Protein AF-A0A3E0KER7-F1 (afdb_monomer)

Foldseek 3Di:
DDDDPVNLVVQLVVVLCVLVVCPDQPDPVSVVVNVVSVPDDPVVSSVVSSVVVVVVVVVD

Rad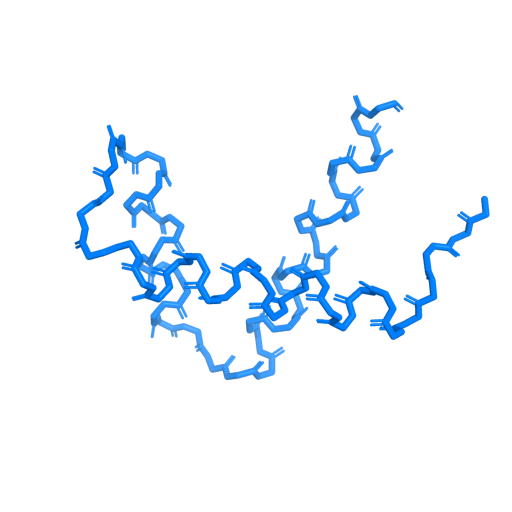ius of gyration: 11.79 Å; Cα contacts (8 Å, |Δi|>4): 27; chains: 1; bounding box: 34×20×24 Å

pLDDT: mean 73.93, std 7.03, range [47.94, 82.44]

Sequence (60 aa):
MGMSKDEIADKAEVIGDFLANNVDPQNPEQGILKELWEAAEARMQQEGAKVLINGVQRSG

Solvent-accessible surface area (backbone atoms only — not comparable to full-atom values): 3511 Å² total; per-residue (Å²): 133,81,79,50,74,61,60,51,48,55,50,29,50,53,52,48,52,50,44,69,67,48,84,69,54,93,43,74,69,50,41,53,53,32,53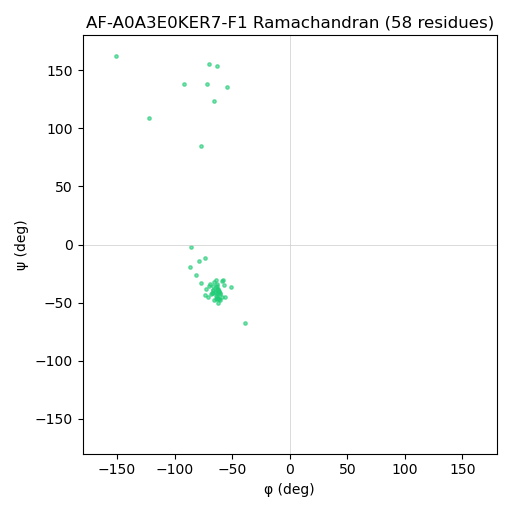,56,48,73,73,37,54,74,72,53,42,52,52,50,33,51,51,52,53,52,48,56,62,68,77,99

Structure (mmCIF, N/CA/C/O backbone):
data_AF-A0A3E0KER7-F1
#
_entry.id   AF-A0A3E0KER7-F1
#
loop_
_atom_site.group_PDB
_atom_site.id
_atom_site.type_symbol
_atom_site.label_atom_id
_atom_site.label_alt_id
_atom_site.label_comp_id
_atom_site.label_asym_id
_atom_site.label_entity_id
_atom_site.label_seq_id
_atom_site.pdbx_PDB_ins_code
_atom_site.Cartn_x
_atom_site.Cartn_y
_atom_site.Cartn_z
_atom_site.occupancy
_atom_site.B_iso_or_equiv
_atom_site.auth_seq_id
_atom_site.auth_comp_id
_atom_site.auth_asym_id
_atom_site.auth_atom_id
_atom_site.pdbx_PDB_model_num
ATOM 1 N N . MET A 1 1 ? 20.365 -8.664 3.649 1.00 47.94 1 MET A N 1
ATOM 2 C CA . MET A 1 1 ? 19.930 -9.337 2.407 1.00 47.94 1 MET A CA 1
ATOM 3 C C . MET A 1 1 ? 18.682 -8.605 1.960 1.00 47.94 1 MET A C 1
ATOM 5 O O . MET A 1 1 ? 17.763 -8.494 2.759 1.00 47.94 1 MET A O 1
ATOM 9 N N . GLY A 1 2 ? 18.737 -7.945 0.802 1.00 65.31 2 GLY A N 1
ATOM 10 C CA . GLY A 1 2 ? 17.637 -7.108 0.322 1.00 65.31 2 GLY A CA 1
ATOM 11 C C . GLY A 1 2 ? 16.474 -7.978 -0.132 1.00 65.31 2 GLY A C 1
ATOM 12 O O . GLY A 1 2 ? 16.704 -9.010 -0.758 1.00 65.31 2 GLY A O 1
ATOM 13 N N . MET A 1 3 ? 15.259 -7.562 0.215 1.00 69.00 3 MET A N 1
ATOM 14 C CA . MET A 1 3 ? 14.026 -8.191 -0.247 1.00 69.00 3 MET A CA 1
ATOM 15 C C . MET A 1 3 ? 14.038 -8.248 -1.782 1.00 69.00 3 MET A C 1
ATOM 17 O O . MET A 1 3 ? 14.455 -7.281 -2.432 1.00 69.00 3 MET A O 1
ATOM 21 N N . SER A 1 4 ? 13.648 -9.380 -2.366 1.00 75.75 4 SER A N 1
ATOM 22 C CA . SER A 1 4 ? 13.568 -9.493 -3.824 1.00 75.75 4 SER A CA 1
ATOM 23 C C . SER A 1 4 ? 12.523 -8.514 -4.379 1.00 75.75 4 SER A C 1
ATOM 25 O O . SER A 1 4 ? 11.596 -8.104 -3.679 1.00 75.75 4 SER A O 1
ATOM 27 N N . LYS A 1 5 ? 12.674 -8.091 -5.643 1.00 68.19 5 LYS A N 1
ATOM 28 C CA . LYS A 1 5 ? 11.701 -7.178 -6.276 1.00 68.19 5 LYS A CA 1
ATOM 29 C C . LYS A 1 5 ? 10.286 -7.762 -6.283 1.00 68.19 5 LYS A C 1
ATOM 31 O O . LYS A 1 5 ? 9.339 -6.989 -6.193 1.00 68.19 5 LYS A O 1
ATOM 36 N N . ASP A 1 6 ? 10.182 -9.084 -6.348 1.00 74.19 6 ASP A N 1
ATOM 37 C CA . ASP A 1 6 ? 8.919 -9.818 -6.362 1.00 74.19 6 ASP A CA 1
ATOM 38 C C . ASP A 1 6 ? 8.273 -9.819 -4.969 1.00 74.19 6 ASP A C 1
ATOM 40 O O . ASP A 1 6 ? 7.114 -9.460 -4.839 1.00 74.19 6 ASP A O 1
ATOM 44 N N . GLU A 1 7 ? 9.039 -10.045 -3.898 1.00 76.75 7 GLU A N 1
ATOM 45 C CA . GLU A 1 7 ? 8.527 -9.916 -2.520 1.00 76.75 7 GLU A CA 1
ATOM 46 C C . GLU A 1 7 ? 8.085 -8.484 -2.169 1.00 76.75 7 GLU A C 1
ATOM 48 O O . GLU A 1 7 ? 7.149 -8.282 -1.394 1.00 76.75 7 GLU A O 1
ATOM 53 N N . ILE A 1 8 ? 8.764 -7.472 -2.718 1.00 70.44 8 ILE A N 1
ATOM 54 C CA . ILE A 1 8 ? 8.331 -6.071 -2.619 1.00 70.44 8 ILE A CA 1
ATOM 55 C C . ILE A 1 8 ? 7.034 -5.867 -3.415 1.00 70.44 8 ILE A C 1
ATOM 57 O O . ILE A 1 8 ? 6.139 -5.174 -2.934 1.00 70.44 8 ILE A O 1
ATOM 61 N N . ALA A 1 9 ? 6.965 -6.475 -4.604 1.00 71.69 9 ALA A N 1
ATOM 62 C CA . ALA A 1 9 ? 5.784 -6.696 -5.437 1.00 71.69 9 ALA A CA 1
ATOM 63 C C . ALA A 1 9 ? 4.548 -7.064 -4.606 1.00 71.69 9 ALA A C 1
ATOM 65 O O . ALA A 1 9 ? 3.612 -6.283 -4.428 1.00 71.69 9 ALA A O 1
ATOM 66 N N . ASP A 1 10 ? 4.643 -8.253 -4.023 1.00 78.38 10 ASP A N 1
ATOM 67 C CA . ASP A 1 10 ? 3.583 -8.912 -3.270 1.00 78.38 10 ASP A CA 1
ATOM 68 C C . ASP A 1 10 ? 3.186 -8.103 -2.030 1.00 78.38 10 ASP A C 1
ATOM 70 O O . ASP A 1 10 ? 2.010 -7.942 -1.713 1.00 78.38 10 ASP A O 1
ATOM 74 N N . LYS A 1 11 ? 4.159 -7.527 -1.311 1.00 74.88 11 LYS A N 1
ATOM 75 C CA . LYS A 1 11 ? 3.856 -6.689 -0.140 1.00 74.88 11 LYS A CA 1
ATOM 76 C C . LYS A 1 11 ? 3.195 -5.367 -0.516 1.00 74.88 11 LYS A C 1
ATOM 78 O O . LYS A 1 11 ? 2.371 -4.878 0.253 1.00 74.88 11 LYS A O 1
ATOM 83 N N . ALA A 1 12 ? 3.550 -4.783 -1.657 1.00 72.56 12 ALA A N 1
ATOM 84 C CA . ALA A 1 12 ? 2.903 -3.578 -2.157 1.00 72.56 12 ALA A CA 1
ATOM 85 C C . ALA A 1 12 ? 1.447 -3.838 -2.545 1.00 72.56 12 ALA A C 1
ATOM 87 O O . ALA A 1 12 ? 0.590 -3.013 -2.240 1.00 72.56 12 ALA A O 1
ATOM 88 N N . GLU A 1 13 ? 1.177 -4.994 -3.150 1.00 76.81 13 GLU A N 1
ATOM 89 C CA . GLU A 1 13 ? -0.176 -5.452 -3.462 1.00 76.81 13 GLU A CA 1
ATOM 90 C C . GLU A 1 13 ? -1.001 -5.637 -2.183 1.00 76.81 13 GLU A C 1
ATOM 92 O O . GLU A 1 13 ? -2.077 -5.066 -2.070 1.00 76.81 13 GLU A O 1
ATOM 97 N N . VAL A 1 14 ? -0.449 -6.288 -1.152 1.00 78.88 14 VAL A N 1
ATOM 98 C CA . VAL A 1 14 ? -1.127 -6.454 0.148 1.00 78.88 14 VAL A CA 1
ATOM 99 C C . VAL A 1 14 ? -1.420 -5.116 0.836 1.00 78.88 14 VAL A C 1
ATOM 101 O O . VAL A 1 14 ? -2.487 -4.949 1.426 1.00 78.88 14 VAL A O 1
ATOM 104 N N . ILE A 1 15 ? -0.495 -4.152 0.784 1.00 75.38 15 ILE A N 1
ATOM 105 C CA . ILE A 1 15 ? -0.719 -2.803 1.334 1.00 75.38 15 ILE A CA 1
ATOM 106 C C . ILE A 1 15 ? -1.805 -2.079 0.535 1.00 75.38 15 ILE A C 1
ATOM 108 O O . ILE A 1 15 ? -2.666 -1.430 1.126 1.00 75.38 15 ILE A O 1
ATOM 112 N N . GLY A 1 16 ? -1.784 -2.214 -0.789 1.00 73.50 16 GLY A N 1
ATOM 113 C CA . GLY A 1 16 ? -2.790 -1.630 -1.661 1.00 73.50 16 GLY A CA 1
ATOM 114 C C . GLY A 1 16 ? -4.176 -2.201 -1.432 1.00 73.50 16 GLY A C 1
ATOM 115 O O . GLY A 1 16 ? -5.120 -1.441 -1.241 1.00 73.50 16 GLY A O 1
ATOM 116 N N . ASP A 1 17 ? -4.285 -3.522 -1.351 1.00 76.62 17 ASP A N 1
ATOM 117 C CA . ASP A 1 17 ? -5.522 -4.217 -1.022 1.00 76.62 17 ASP A CA 1
ATOM 118 C C . ASP A 1 17 ? -6.005 -3.859 0.381 1.00 76.62 17 ASP A C 1
ATOM 120 O O . ASP A 1 17 ? -7.201 -3.667 0.589 1.00 76.62 17 ASP A O 1
ATOM 124 N N . PHE A 1 18 ? -5.103 -3.721 1.353 1.00 76.19 18 PHE A N 1
ATOM 125 C CA . PHE A 1 18 ? -5.463 -3.279 2.696 1.00 76.19 18 PHE A CA 1
ATOM 126 C C . PHE A 1 18 ? -6.031 -1.854 2.682 1.00 76.19 18 PHE A C 1
ATOM 128 O O . PHE A 1 18 ? -7.071 -1.608 3.289 1.00 76.19 18 PHE A O 1
ATOM 135 N N . LEU A 1 19 ? -5.398 -0.911 1.983 1.00 72.00 19 LEU A N 1
ATOM 136 C CA . LEU A 1 19 ? -5.872 0.475 1.909 1.00 72.00 19 LEU A CA 1
ATOM 137 C C . LEU A 1 19 ? -7.165 0.604 1.084 1.00 72.00 19 LEU A C 1
ATOM 139 O O . LEU A 1 19 ? -8.047 1.370 1.466 1.00 72.00 19 LEU A O 1
ATOM 143 N N . ALA A 1 20 ? -7.316 -0.183 0.014 1.00 73.75 20 ALA A N 1
ATOM 144 C CA . ALA A 1 20 ? -8.507 -0.194 -0.835 1.00 73.75 20 ALA A CA 1
ATOM 145 C C . ALA A 1 20 ? -9.721 -0.861 -0.163 1.00 73.75 20 ALA A C 1
ATOM 147 O O . ALA A 1 20 ? -10.846 -0.384 -0.308 1.00 73.75 20 ALA A O 1
ATOM 148 N N . ASN A 1 21 ? -9.512 -1.949 0.589 1.00 72.31 21 ASN A N 1
ATOM 149 C CA . ASN A 1 21 ? -10.597 -2.695 1.237 1.00 72.31 21 ASN A CA 1
ATOM 150 C C . ASN A 1 21 ? -10.983 -2.150 2.621 1.00 72.31 21 ASN A C 1
ATOM 152 O O . ASN A 1 21 ? -12.087 -2.433 3.092 1.00 72.31 21 ASN A O 1
ATOM 156 N N . ASN A 1 22 ? -10.132 -1.361 3.290 1.00 64.88 22 ASN A N 1
ATOM 157 C CA . ASN A 1 22 ? -10.521 -0.685 4.530 1.00 64.88 22 ASN A CA 1
ATOM 158 C C . ASN A 1 22 ? -11.391 0.533 4.211 1.00 64.88 22 ASN A C 1
ATOM 160 O O . ASN A 1 22 ? -10.939 1.673 4.090 1.00 64.88 22 ASN A O 1
ATOM 164 N N . VAL A 1 23 ? -12.687 0.266 4.054 1.00 57.75 23 VAL A N 1
ATOM 165 C CA . VAL A 1 23 ? -13.719 1.273 3.781 1.00 57.75 23 VAL A CA 1
ATOM 166 C C . VAL A 1 23 ? -13.776 2.328 4.894 1.00 57.75 23 VAL A C 1
ATOM 168 O O . VAL A 1 23 ? -13.994 3.496 4.578 1.00 57.75 23 VAL A O 1
ATOM 171 N N . ASP A 1 24 ? -13.471 1.948 6.140 1.00 65.94 24 ASP A N 1
ATOM 172 C CA . ASP A 1 24 ? -13.464 2.832 7.309 1.00 65.94 24 ASP A CA 1
ATOM 173 C C . ASP A 1 24 ? -12.079 2.839 7.995 1.00 65.94 24 ASP A C 1
ATOM 175 O O . ASP A 1 24 ? -11.671 1.820 8.568 1.00 65.94 24 ASP A O 1
ATOM 179 N N . PRO A 1 25 ? -11.301 3.932 7.898 1.00 69.75 25 PRO A N 1
ATOM 180 C CA . PRO A 1 25 ? -10.019 4.039 8.583 1.00 69.75 25 PRO A CA 1
ATOM 181 C C . PRO A 1 25 ? -10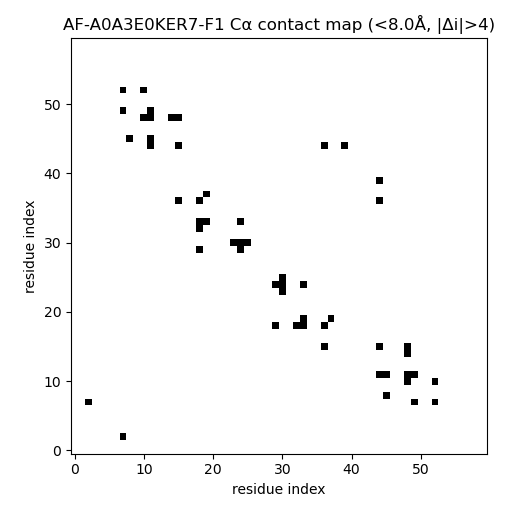.228 4.068 10.105 1.00 69.75 25 PRO A C 1
ATOM 183 O O . PRO A 1 25 ? -10.914 4.935 10.637 1.00 69.75 25 PRO A O 1
ATOM 186 N N . GLN A 1 26 ? -9.593 3.143 10.833 1.00 78.00 26 GLN A N 1
ATOM 187 C CA . GLN A 1 26 ? -9.758 3.026 12.291 1.00 78.00 26 GLN A CA 1
ATOM 188 C C . GLN A 1 26 ? -9.043 4.141 13.070 1.00 78.00 26 GLN A C 1
ATOM 190 O O . GLN A 1 26 ? -9.235 4.280 14.279 1.00 78.00 26 GLN A O 1
ATOM 195 N N . ASN A 1 27 ? -8.194 4.920 12.399 1.00 81.44 27 ASN A N 1
ATOM 196 C CA . ASN A 1 27 ? -7.529 6.094 12.948 1.00 81.44 27 ASN A CA 1
ATOM 197 C C . ASN A 1 27 ? -7.224 7.134 11.848 1.00 81.44 27 ASN A C 1
ATOM 199 O O . ASN A 1 27 ? -7.236 6.800 10.657 1.00 81.44 27 ASN A O 1
ATOM 203 N N . PRO A 1 28 ? -6.951 8.398 12.226 1.00 80.94 28 PRO A N 1
ATOM 204 C CA . PRO A 1 28 ? -6.648 9.464 11.271 1.00 80.94 28 PRO A CA 1
ATOM 205 C C . PRO A 1 28 ? -5.449 9.162 10.361 1.00 80.94 28 PRO A C 1
ATOM 207 O O . PRO A 1 28 ? -5.460 9.524 9.187 1.00 80.94 28 PRO A O 1
ATOM 210 N N . GLU A 1 29 ? -4.430 8.468 10.869 1.00 80.12 29 GLU A N 1
ATOM 211 C CA . GLU A 1 29 ? -3.232 8.103 10.112 1.00 80.12 29 GLU A CA 1
ATOM 212 C C . GLU A 1 29 ? -3.552 7.136 8.960 1.00 80.12 29 GLU A C 1
ATOM 214 O O . GLU A 1 29 ? -3.047 7.300 7.848 1.00 80.12 29 GLU A O 1
ATOM 219 N N . GLN A 1 30 ? -4.434 6.161 9.193 1.00 76.62 30 GLN A N 1
ATOM 220 C CA . GLN A 1 30 ? -4.947 5.248 8.169 1.00 76.62 30 GLN A CA 1
ATOM 221 C C . GLN A 1 30 ? -5.802 5.982 7.133 1.00 76.62 30 GLN A C 1
ATOM 223 O O . GLN A 1 30 ? -5.732 5.647 5.952 1.00 76.62 30 GLN A O 1
ATOM 228 N N . GLY A 1 31 ? -6.563 6.999 7.551 1.00 80.88 31 GLY A N 1
ATOM 229 C CA . GLY A 1 31 ? -7.348 7.841 6.645 1.00 80.88 31 GLY A CA 1
ATOM 230 C C . GLY A 1 31 ? -6.464 8.600 5.659 1.00 80.88 31 GLY A C 1
ATOM 231 O O . GLY A 1 31 ? -6.682 8.530 4.453 1.00 80.88 31 GLY A O 1
ATOM 232 N N . ILE A 1 32 ? -5.395 9.227 6.154 1.00 82.44 32 ILE A N 1
ATOM 233 C CA . ILE A 1 32 ? -4.428 9.945 5.311 1.00 82.44 32 ILE A CA 1
ATOM 234 C C . ILE A 1 32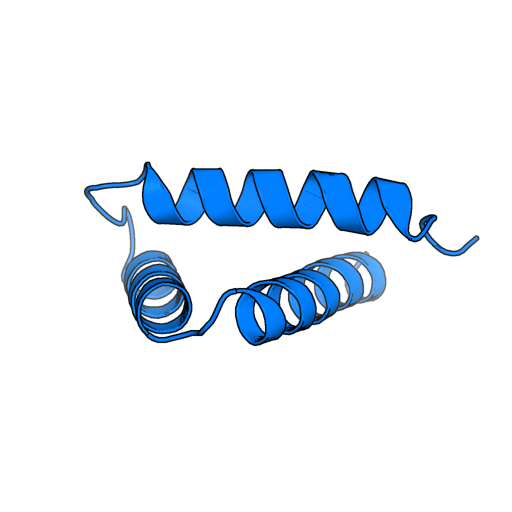 ? -3.718 8.986 4.346 1.00 82.44 32 ILE A C 1
ATOM 236 O O . ILE A 1 32 ? -3.530 9.312 3.176 1.00 82.44 32 ILE A O 1
ATOM 240 N N . LEU A 1 33 ? -3.334 7.790 4.807 1.00 80.12 33 LEU A N 1
ATOM 241 C CA . LEU A 1 33 ? -2.721 6.780 3.937 1.00 80.12 33 LEU A CA 1
ATOM 242 C C . LEU A 1 33 ? -3.672 6.322 2.827 1.00 80.12 33 LEU A C 1
ATOM 244 O O . LEU A 1 33 ? -3.229 6.136 1.696 1.00 80.12 33 LEU A O 1
ATOM 248 N N . LYS A 1 34 ? -4.963 6.175 3.134 1.00 77.62 34 LYS A N 1
ATOM 249 C CA . LYS A 1 34 ? -5.993 5.826 2.155 1.00 77.62 34 LYS A CA 1
ATOM 250 C C . LYS A 1 34 ? -6.197 6.935 1.125 1.00 77.62 34 LYS A C 1
ATOM 252 O O . LYS A 1 34 ? -6.153 6.650 -0.065 1.00 77.62 34 LYS A O 1
ATOM 257 N N . GLU A 1 35 ? -6.328 8.187 1.554 1.00 81.00 35 GLU A N 1
ATOM 258 C CA . GLU A 1 35 ? -6.469 9.333 0.643 1.00 81.00 35 GLU A CA 1
ATOM 259 C C . GLU A 1 35 ? -5.255 9.483 -0.284 1.00 81.00 35 GLU A C 1
ATOM 261 O O . GLU A 1 35 ? -5.404 9.691 -1.488 1.00 81.00 35 GLU A O 1
ATOM 266 N N . LEU A 1 36 ? -4.040 9.319 0.252 1.00 79.94 36 LEU A N 1
ATOM 267 C CA . LEU A 1 36 ? -2.809 9.332 -0.542 1.00 79.94 36 LEU A CA 1
ATOM 268 C C . LEU A 1 36 ? -2.753 8.173 -1.542 1.00 79.94 36 LEU A C 1
ATOM 270 O O . LEU A 1 36 ? -2.247 8.347 -2.650 1.00 79.94 36 LEU A O 1
ATOM 274 N N . TRP A 1 37 ? -3.260 7.001 -1.160 1.00 78.25 37 TRP A N 1
ATOM 275 C CA . TRP A 1 37 ? -3.309 5.829 -2.026 1.00 78.25 37 TRP A CA 1
ATOM 276 C C . TRP A 1 37 ? -4.335 5.989 -3.150 1.00 78.25 37 TRP A C 1
ATOM 278 O O . TRP A 1 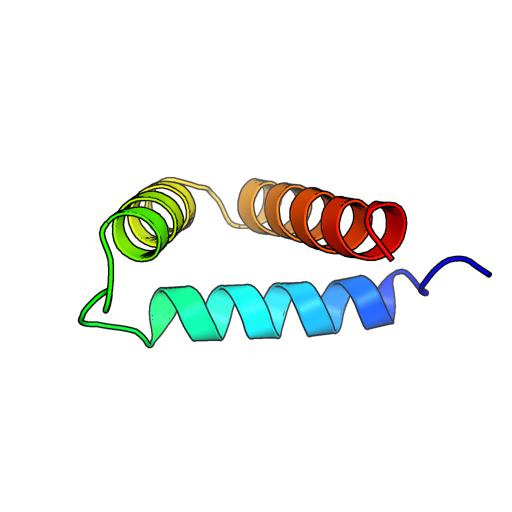37 ? -4.011 5.735 -4.308 1.00 78.25 37 TRP A O 1
ATOM 288 N N . GLU A 1 38 ? -5.541 6.467 -2.838 1.00 77.50 38 GLU A N 1
ATOM 289 C CA . GLU A 1 38 ? -6.614 6.726 -3.808 1.00 77.5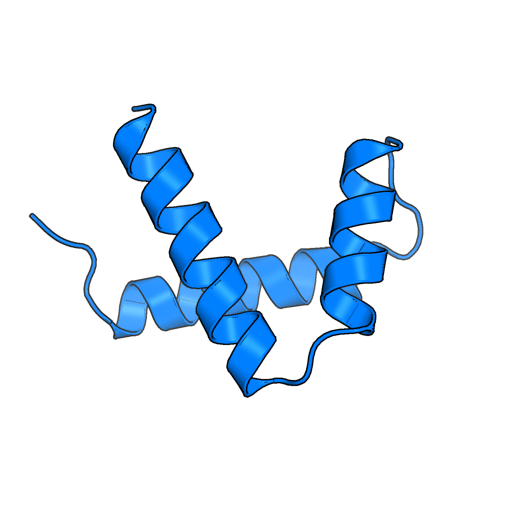0 38 GLU A CA 1
ATOM 290 C C . GLU A 1 38 ? -6.264 7.863 -4.782 1.00 77.50 38 GLU A C 1
ATOM 292 O O . GLU A 1 38 ? -6.652 7.816 -5.949 1.00 77.50 38 GLU A O 1
ATOM 297 N N . ALA A 1 39 ? -5.493 8.860 -4.336 1.00 81.38 39 ALA A N 1
ATOM 298 C CA . ALA A 1 39 ? -5.018 9.958 -5.178 1.00 81.38 39 ALA A CA 1
ATOM 299 C C . ALA A 1 39 ? -3.813 9.590 -6.070 1.00 81.38 39 ALA A C 1
ATOM 301 O O . ALA A 1 39 ? -3.475 10.342 -6.987 1.00 81.38 39 ALA A O 1
ATOM 302 N N . ALA A 1 40 ? -3.140 8.465 -5.808 1.00 75.19 40 ALA A N 1
ATOM 303 C CA . ALA A 1 40 ? -1.939 8.047 -6.523 1.00 75.19 40 ALA A CA 1
ATOM 304 C C . ALA A 1 40 ? -2.258 7.141 -7.726 1.00 75.19 40 ALA A C 1
ATOM 306 O O . ALA A 1 40 ? -3.040 6.199 -7.637 1.00 75.19 40 ALA A O 1
ATOM 307 N N . GLU A 1 41 ? -1.585 7.362 -8.860 1.00 71.56 41 GLU A N 1
ATOM 308 C CA . GLU A 1 41 ? -1.631 6.431 -9.997 1.00 71.56 41 GLU A CA 1
ATOM 309 C C . GLU A 1 41 ? -0.886 5.118 -9.675 1.00 71.56 41 GLU A C 1
ATOM 311 O O . GLU A 1 41 ? 0.072 5.117 -8.902 1.00 71.56 41 GLU A O 1
ATOM 316 N N . ALA A 1 42 ? -1.234 4.008 -10.340 1.00 70.56 42 ALA A N 1
ATOM 317 C CA . ALA A 1 42 ? -0.698 2.663 -10.055 1.00 70.56 42 ALA A CA 1
ATOM 318 C C . ALA A 1 42 ? 0.844 2.573 -9.982 1.00 70.56 42 ALA A C 1
ATOM 320 O O . ALA A 1 42 ? 1.402 1.858 -9.151 1.00 70.56 42 ALA A O 1
ATOM 321 N N . ARG A 1 43 ? 1.564 3.333 -10.820 1.00 72.00 43 ARG A N 1
A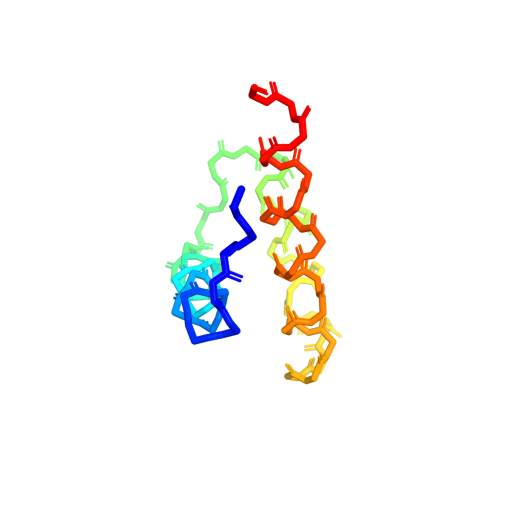TOM 322 C CA . ARG A 1 43 ? 3.040 3.401 -10.766 1.00 72.00 43 ARG A CA 1
ATOM 323 C C . ARG A 1 43 ? 3.545 4.052 -9.478 1.00 72.00 43 ARG A C 1
ATOM 325 O O . ARG A 1 43 ? 4.542 3.618 -8.912 1.00 72.00 43 ARG A O 1
ATOM 332 N N . MET A 1 44 ? 2.854 5.089 -9.023 1.00 72.25 44 MET A N 1
ATOM 333 C CA . MET A 1 44 ? 3.208 5.871 -7.843 1.00 72.25 44 MET A CA 1
ATOM 334 C C . MET A 1 44 ? 2.835 5.133 -6.551 1.00 72.25 44 MET A C 1
ATOM 336 O O . MET A 1 44 ? 3.585 5.181 -5.581 1.00 72.25 44 MET A O 1
ATOM 340 N N . GLN A 1 45 ? 1.748 4.360 -6.571 1.00 77.12 45 GLN A N 1
ATOM 341 C CA . GLN A 1 45 ? 1.380 3.418 -5.509 1.00 77.12 45 GLN A CA 1
ATOM 342 C C . GLN A 1 45 ? 2.478 2.365 -5.270 1.00 77.12 45 GLN A C 1
ATOM 344 O O . GLN A 1 45 ? 2.893 2.144 -4.132 1.00 77.12 45 GLN A O 1
ATOM 349 N N . GLN A 1 46 ? 3.031 1.777 -6.339 1.00 74.69 46 GLN A N 1
ATOM 350 C CA . GLN A 1 46 ? 4.148 0.826 -6.232 1.00 74.69 46 G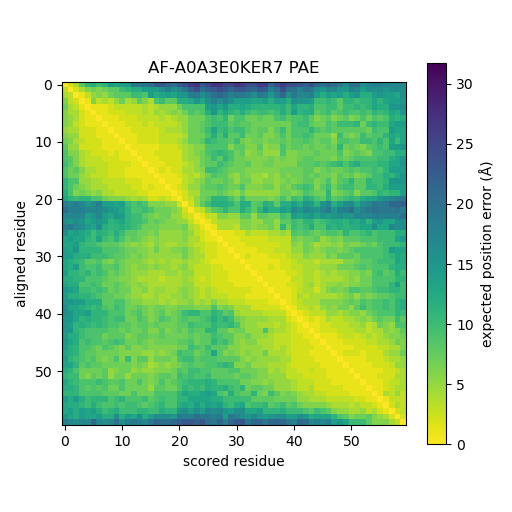LN A CA 1
ATOM 351 C C . GLN A 1 46 ? 5.426 1.457 -5.654 1.00 74.69 46 GLN A C 1
ATOM 353 O O . GLN A 1 46 ? 6.151 0.817 -4.890 1.00 74.69 46 GLN A O 1
ATOM 358 N N . GLU A 1 47 ? 5.724 2.706 -6.016 1.00 80.62 47 GLU A N 1
ATOM 359 C CA . GLU A 1 47 ? 6.851 3.466 -5.460 1.00 80.62 47 GLU A CA 1
ATOM 360 C C . GLU A 1 47 ? 6.621 3.806 -3.975 1.00 80.62 47 GLU A C 1
ATOM 362 O O . GLU A 1 47 ? 7.517 3.622 -3.151 1.00 80.62 47 GLU A O 1
ATOM 367 N N . GLY A 1 48 ? 5.407 4.223 -3.603 1.00 77.75 48 GLY A N 1
ATOM 368 C CA . GLY A 1 48 ? 5.031 4.518 -2.218 1.00 77.75 48 GLY A CA 1
ATOM 369 C C . GLY A 1 48 ? 5.100 3.287 -1.315 1.00 77.75 48 GLY A C 1
ATOM 370 O O . GLY A 1 48 ? 5.698 3.334 -0.239 1.00 77.75 48 GLY A O 1
ATOM 371 N N . ALA A 1 49 ? 4.589 2.148 -1.782 1.00 77.81 49 ALA A N 1
ATOM 372 C CA . ALA A 1 49 ? 4.687 0.887 -1.060 1.00 77.81 49 ALA A CA 1
ATOM 373 C C . ALA A 1 49 ? 6.144 0.443 -0.846 1.00 77.81 49 ALA A C 1
ATOM 375 O O . ALA A 1 49 ? 6.506 0.031 0.256 1.00 77.81 49 ALA A O 1
ATOM 376 N N . LYS A 1 50 ? 7.014 0.604 -1.854 1.00 76.94 50 LYS A N 1
ATOM 377 C CA . LYS A 1 50 ? 8.465 0.373 -1.715 1.00 76.94 50 LYS A CA 1
ATOM 378 C C . LYS A 1 50 ? 9.075 1.213 -0.600 1.00 76.94 50 LYS A C 1
ATOM 380 O O . LYS A 1 50 ? 9.858 0.696 0.196 1.00 76.94 50 LYS A O 1
ATOM 385 N N . VAL A 1 51 ? 8.731 2.498 -0.537 1.00 82.06 51 VAL A N 1
ATOM 386 C CA . VAL A 1 51 ? 9.232 3.413 0.498 1.00 82.06 51 VAL A CA 1
ATOM 387 C C . VAL A 1 51 ? 8.755 2.983 1.886 1.00 82.06 51 VAL A C 1
ATOM 389 O O . VAL A 1 51 ? 9.572 2.924 2.804 1.00 82.06 51 VAL A O 1
ATOM 392 N N . LEU A 1 52 ? 7.478 2.617 2.034 1.00 78.62 52 LEU A N 1
ATOM 393 C CA . LEU A 1 52 ? 6.915 2.130 3.298 1.00 78.62 52 LEU A CA 1
ATOM 394 C C . LEU A 1 52 ? 7.612 0.849 3.777 1.00 78.62 52 LEU A C 1
ATOM 396 O O . LEU A 1 52 ? 8.047 0.773 4.926 1.00 78.62 52 LEU A O 1
ATOM 400 N N . ILE A 1 53 ? 7.789 -0.129 2.885 1.00 78.12 53 ILE A N 1
ATOM 401 C CA . ILE A 1 53 ? 8.464 -1.400 3.186 1.00 78.12 53 ILE A CA 1
ATOM 402 C C . ILE A 1 53 ? 9.920 -1.158 3.600 1.00 78.12 53 ILE A C 1
ATOM 404 O O . ILE A 1 53 ? 10.370 -1.682 4.621 1.00 78.12 53 ILE A O 1
ATOM 408 N N . ASN A 1 54 ? 10.648 -0.329 2.848 1.00 79.06 54 ASN A N 1
ATOM 409 C CA . ASN A 1 54 ? 12.032 0.024 3.165 1.00 79.06 54 ASN A CA 1
ATOM 410 C C . ASN A 1 54 ? 12.143 0.777 4.501 1.00 79.06 54 ASN A C 1
ATOM 412 O O . ASN A 1 54 ? 13.108 0.581 5.237 1.00 79.06 54 ASN A O 1
ATOM 416 N N . GLY A 1 55 ? 11.163 1.626 4.827 1.00 77.00 55 GLY A N 1
ATOM 417 C CA . GLY A 1 55 ? 11.077 2.322 6.110 1.00 77.00 55 GLY A CA 1
ATOM 418 C C . GLY A 1 55 ? 10.933 1.351 7.279 1.00 77.00 55 GLY A C 1
ATOM 419 O O . GLY A 1 55 ? 11.734 1.398 8.209 1.00 77.00 55 GLY A O 1
ATOM 420 N N . VAL A 1 56 ? 9.988 0.411 7.189 1.00 73.62 56 VAL A N 1
ATOM 421 C CA . VAL A 1 56 ? 9.780 -0.630 8.211 1.00 73.62 56 VAL A CA 1
ATOM 422 C C . VAL A 1 56 ? 11.025 -1.505 8.383 1.00 73.62 56 VAL A C 1
ATOM 424 O O . VAL A 1 56 ? 11.415 -1.784 9.511 1.00 73.62 56 VAL A O 1
ATOM 427 N N . GLN A 1 57 ? 11.697 -1.887 7.290 1.00 70.12 57 GLN A N 1
ATOM 428 C CA . GLN A 1 57 ? 12.949 -2.653 7.362 1.00 70.12 57 GLN A CA 1
ATOM 429 C C . GLN A 1 57 ? 14.101 -1.891 8.023 1.00 70.12 57 GLN A C 1
ATOM 431 O O . GLN A 1 57 ? 14.983 -2.514 8.602 1.00 70.12 57 GLN A O 1
ATOM 436 N N . ARG A 1 58 ? 14.129 -0.559 7.907 1.00 65.38 58 ARG A N 1
ATOM 437 C CA . ARG A 1 58 ? 15.173 0.288 8.501 1.00 65.38 58 ARG A CA 1
ATOM 438 C C . ARG A 1 58 ? 14.931 0.581 9.980 1.00 65.38 58 ARG A C 1
ATOM 440 O O . ARG A 1 58 ? 15.878 0.882 10.699 1.00 65.38 58 ARG A O 1
ATOM 447 N N . SER A 1 59 ? 13.673 0.552 10.404 1.00 60.19 59 SER A N 1
ATOM 448 C CA . SER A 1 59 ? 13.259 0.743 11.796 1.00 60.19 59 SER A CA 1
ATOM 449 C C . SER A 1 59 ? 13.293 -0.548 12.627 1.00 60.19 59 SER A C 1
ATOM 451 O O . SER A 1 59 ? 12.981 -0.485 13.816 1.00 60.19 59 SER A O 1
ATOM 453 N N . GLY A 1 60 ? 13.642 -1.685 12.014 1.00 49.94 60 GLY A N 1
ATOM 454 C CA . GLY A 1 60 ? 13.809 -2.992 12.659 1.00 49.94 60 GLY A CA 1
ATOM 455 C C . GLY A 1 60 ? 15.261 -3.381 12.898 1.00 49.94 60 GLY A C 1
ATOM 456 O O . GLY A 1 60 ? 16.152 -2.852 12.195 1.00 49.94 60 GLY A O 1
#

Secondary structure (DSSP, 8-state):
-PPPHHHHHHHHHHHHHHHHH-SS-SSHHHHHHHHHHHTS-HHHHHHHHHHHHHHHHH--

Mean predicted aligned error: 7.63 Å

=== Feature glossary ===
Key to the feature types in this record:

— What the protein is —

Primary structure: the covalent order of the twenty standard amino acids along the backbone. Two proteins with the same sequence will (almost always) fold to the same structure; two with 30% identity often share a fold but not the details.

Database cross-references. InterPro integrates a dozen domain/family signature databases into unified entries with residue-range hits. GO terms attach function/process/location labels with evidence codes. CATH codes position the fold in a four-level structural taxonomy. Organism is the NCBI-taxonomy species name.

— Where its atoms are —

The mmCIF block holds the 3D Cartesian coordinates of each backbone atom (N, Cα, C, O) in ångströms. mmCIF is the PDB's canonical archive format — a tagged-loop text representation of the atomic model.

Six rendered views show the 3D structure from the faces of a cube — i.e. along ±x, ±y, ±z. Rendering representation is drawn randomly per protein from cartoon (secondary-structure ribbons), sticks (backbone bonds), or molecular surface; coloring is either N→C rainbow (blue at the N-terminus through red at the C-terminus) or one color per chain.

— Local backbone conformation —

DSSP 8-state secondary structure assigns each residue one of H (α-helix), G (3₁₀-helix), I (π-helix), E (extended β-strand), B (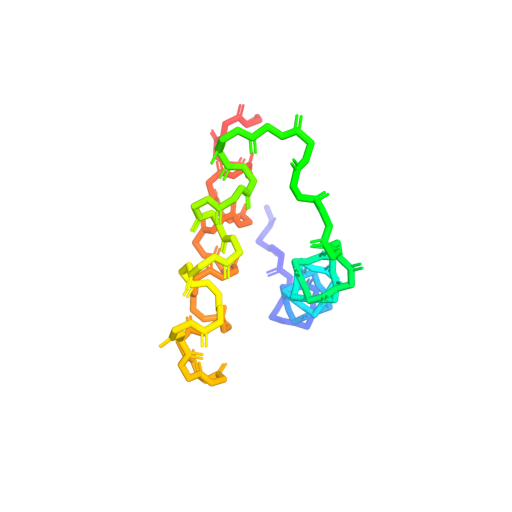isolated β-bridge), T (hydrogen-bonded turn), S (bend), or '-' (coil). The assignment is computed from backbone hydrogen-bond geometry via the Kabsch–Sander algorithm.

P-SEA three-state annotation labels each residue as helix, strand, or coil based purely on the geometry of the Cα trace. It serves as a fallback when the full backbone (and thus DSSP) is unavailable.

The φ/ψ torsion pair specifies the backbone conformation at each residue. φ rotates about the N–Cα bond, ψ about the Cα–C bond. Steric clashes forbid most of the (φ, ψ) plane — the allowed regions (α-helix basin, β-sheet basin, left-handed helix) are the Ramachandran-allowed regions.

— Global shape and packing —

The geometric summary reports three shape descriptors. Rg (radius of gyration) measures how spread out the Cα atoms are about their centre of mass; compact globular proteins have small Rg, elongated or unfolded ones large. Cα contacts (<8 Å, |i−j|>4) count long-range residue pairs in spatial proximity — high for tightly packed folds, near zero for rods or random coil. The bounding-box extents give the protein's footprint along x, y, z in Å.

Accessible surface area quantifies burial. A residue with SASA near zero is packed into the hydrophobic core; one with SASA >100 Å² sits on the surface. Computed here via the Shrake–Rupley numerical algorithm with a 1.4 Å probe.

Plot images: a contact map (which residues are close in 3D, as an N×N binary image), a Ramachandran scatter (backbone torsion angles, revealing secondary-structure composition at a glance), and — for AlphaFold structures — a PAE heatmap (pairwise prediction confidence).

— Structural neighborhood —

The Foldseek 3Di string encodes local tertiary geometry as a 20-letter alphabet — one character per residue — derived from the relative positions of nearby Cα atoms. Unlike the amino-acid sequence, 3Di is a direct function of the 3D structure, so two proteins with the same fold have similar 3Di strings even at low sequence identity.

Nearest PDB neighbors are the top structural matches found by Foldseek when searching this structure against the entire Protein Data Bank. Each hit reports a TM-score (0 to 1; >0.5 almost always implies the same fold) and an E-value. These are *structural* homologs — they may share no detectable sequence similarity.

— Confidence and disorder —

For AlphaFold models, the B-factor field carries pLDDT — the model's own estimate of local accuracy on a 0–100 scale. Regions with pLDDT<50 should be treated as essentially unmodeled; they often correspond to intrinsically disordered segments.

B-factor (Debye–Waller factor) reflects atomic displacement in the crystal lattice. It is an experimental observable (units Å²), not a prediction; low values mean the atom is pinned down, high values mean it moves or is heterogeneous across the crystal.

Predicted aligned error is AlphaFold's pairwise confidence. Unlike pLDDT (per-residue), PAE is per-residue-pair and captures whether two parts of the structure are correctly placed relative to each other. Units are ångströms of expected positional error.